Protein AF-A0A5N5SK10-F1 (afdb_monomer)

Mean predicted aligned error: 5.76 Å

Radius of gyration: 14.08 Å; Cα contacts (8 Å, |Δi|>4): 86; chains: 1; bounding box: 33×21×46 Å

Foldseek 3Di:
DDDDDDDDLDPDDAPDWDDWDQDPVQRWTWTDRVVQQKIWIQRNVVSDIDMDHDPPPPPDPD

Structure (mmCIF, N/CA/C/O backbone):
data_AF-A0A5N5SK10-F1
#
_entry.id   AF-A0A5N5SK10-F1
#
loop_
_atom_site.group_PDB
_atom_site.id
_atom_site.type_symbol
_atom_site.label_atom_id
_atom_site.label_alt_id
_atom_site.label_comp_id
_atom_site.label_asym_id
_atom_site.label_entity_id
_atom_site.label_seq_id
_atom_site.pdbx_PDB_ins_code
_atom_site.Cartn_x
_atom_site.Cartn_y
_atom_site.Cartn_z
_atom_site.occupancy
_atom_site.B_iso_or_equiv
_atom_site.auth_seq_id
_atom_site.auth_comp_id
_atom_site.auth_asym_id
_atom_site.auth_atom_id
_atom_site.pdbx_PDB_model_num
ATOM 1 N N . MET A 1 1 ? -8.532 11.841 26.434 1.00 62.09 1 MET A N 1
ATOM 2 C CA . MET A 1 1 ? -7.746 11.736 25.188 1.00 62.09 1 MET A CA 1
ATOM 3 C C . MET A 1 1 ? -8.276 10.550 24.409 1.00 62.09 1 MET A C 1
ATOM 5 O O . MET A 1 1 ? -8.450 9.504 25.019 1.00 62.09 1 MET A O 1
ATOM 9 N N . SER A 1 2 ? -8.598 10.709 23.126 1.00 75.62 2 SER A N 1
ATOM 10 C CA . SER A 1 2 ? -8.906 9.568 22.258 1.00 75.62 2 SER A CA 1
ATOM 11 C C . SER A 1 2 ? -7.636 8.743 22.053 1.00 75.62 2 SER A C 1
ATOM 13 O O . SER A 1 2 ? -6.579 9.301 21.761 1.00 75.62 2 SER A O 1
ATOM 15 N N . GLU A 1 3 ? -7.730 7.434 22.244 1.00 91.38 3 GLU A N 1
ATOM 16 C CA . GLU A 1 3 ? -6.628 6.499 22.030 1.00 91.38 3 GLU A CA 1
A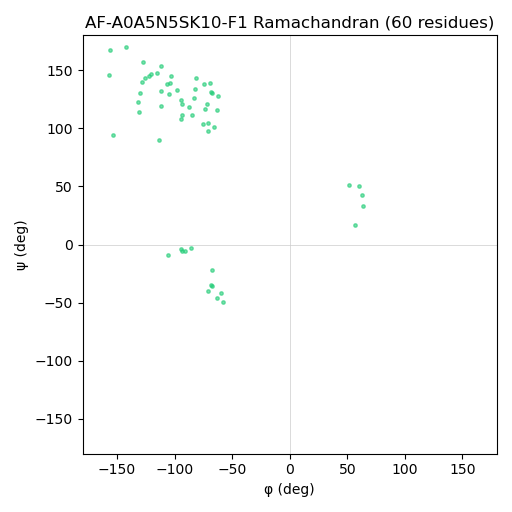TOM 17 C C . GLU A 1 3 ? -6.370 6.352 20.522 1.00 91.38 3 GLU A C 1
ATOM 19 O O . GLU A 1 3 ? -7.269 5.972 19.770 1.00 91.38 3 GLU A O 1
ATOM 24 N N . ILE A 1 4 ? -5.157 6.673 20.069 1.00 93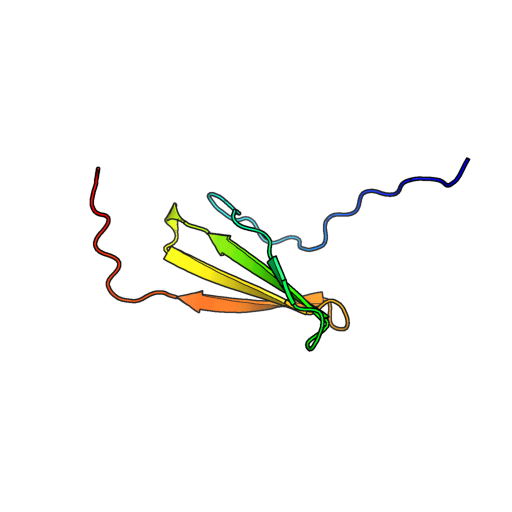.25 4 ILE A N 1
ATOM 25 C CA . ILE A 1 4 ? -4.733 6.413 18.688 1.00 93.25 4 ILE A CA 1
ATOM 26 C C . ILE A 1 4 ? -4.267 4.960 18.614 1.00 93.25 4 ILE A C 1
ATOM 28 O O . ILE A 1 4 ? -3.393 4.553 19.378 1.00 93.25 4 ILE A O 1
ATOM 32 N N . LYS A 1 5 ? -4.832 4.191 17.679 1.00 92.75 5 LYS A N 1
ATOM 33 C CA . LYS A 1 5 ? -4.433 2.804 17.407 1.00 92.75 5 LYS A CA 1
ATOM 34 C C . LYS A 1 5 ? -3.780 2.717 16.038 1.00 92.75 5 LYS A C 1
ATOM 36 O O . LYS A 1 5 ? -4.322 3.227 15.061 1.00 92.75 5 LYS A O 1
ATOM 41 N N . ILE A 1 6 ? -2.629 2.058 15.986 1.00 93.25 6 ILE A N 1
ATOM 42 C CA . ILE A 1 6 ? -1.887 1.794 14.755 1.00 93.25 6 ILE A CA 1
ATOM 43 C C . ILE A 1 6 ? -1.961 0.293 14.510 1.00 93.25 6 ILE A C 1
ATOM 45 O O . ILE A 1 6 ? -1.497 -0.484 15.338 1.00 93.25 6 ILE A O 1
ATOM 49 N N . ASN A 1 7 ? -2.546 -0.102 13.381 1.00 90.56 7 ASN A N 1
ATOM 50 C CA . ASN A 1 7 ? -2.647 -1.496 12.965 1.00 90.56 7 ASN A CA 1
ATOM 51 C C . ASN A 1 7 ? -2.127 -1.630 11.533 1.00 90.56 7 ASN A C 1
ATOM 53 O O . ASN A 1 7 ? -2.420 -0.782 10.688 1.00 90.56 7 ASN A O 1
ATOM 57 N N . ALA A 1 8 ? -1.395 -2.707 11.252 1.00 89.94 8 ALA A N 1
ATOM 58 C CA . ALA A 1 8 ? -1.095 -3.083 9.878 1.00 89.94 8 ALA A CA 1
ATOM 59 C C . ALA A 1 8 ? -2.391 -3.535 9.188 1.00 89.94 8 ALA A C 1
ATOM 61 O O . ALA A 1 8 ? -3.144 -4.336 9.737 1.00 89.94 8 ALA A O 1
ATOM 62 N N . VAL A 1 9 ? -2.653 -3.013 7.991 1.00 87.00 9 VAL A N 1
ATOM 63 C CA . VAL A 1 9 ? -3.849 -3.356 7.197 1.00 87.00 9 VAL A CA 1
ATOM 64 C C . VAL A 1 9 ? -3.615 -4.534 6.244 1.00 87.00 9 VAL A C 1
ATOM 66 O O . VAL A 1 9 ? -4.539 -4.986 5.578 1.00 87.00 9 VAL A O 1
ATOM 69 N N . SER A 1 10 ? -2.377 -5.026 6.152 1.00 82.56 10 SER A N 1
ATOM 70 C CA . SER A 1 10 ? -1.989 -6.171 5.328 1.00 82.56 10 SER A CA 1
ATOM 71 C C . SER A 1 10 ? -0.708 -6.808 5.871 1.00 82.56 10 SER A C 1
ATOM 73 O O . SER A 1 10 ? 0.169 -6.101 6.362 1.00 82.56 10 SER A O 1
ATOM 75 N N . GLU A 1 11 ? -0.591 -8.132 5.745 1.00 84.44 11 GLU A N 1
ATOM 76 C CA . GLU A 1 11 ? 0.648 -8.889 6.002 1.00 84.44 11 GLU A CA 1
ATOM 77 C C . GLU A 1 11 ? 1.574 -8.938 4.772 1.00 84.44 11 GLU A C 1
ATOM 79 O O . GLU A 1 11 ? 2.667 -9.498 4.822 1.00 84.44 11 GLU A O 1
ATOM 84 N N . SER A 1 12 ? 1.138 -8.369 3.643 1.00 85.75 12 SER A N 1
ATOM 85 C CA . SER A 1 12 ? 1.922 -8.353 2.407 1.00 85.75 12 SER A CA 1
ATOM 86 C C . SER A 1 12 ? 3.146 -7.451 2.545 1.00 85.75 12 SER A C 1
ATOM 88 O O . SER A 1 12 ? 3.064 -6.344 3.075 1.00 85.75 12 SER A O 1
ATOM 90 N N . SER A 1 13 ? 4.274 -7.912 2.008 1.00 89.00 13 SER A N 1
ATOM 91 C CA . SER A 1 13 ? 5.495 -7.119 1.900 1.00 89.00 13 SER A CA 1
ATOM 92 C C . SER A 1 13 ? 5.610 -6.529 0.496 1.00 89.00 13 SER A C 1
ATOM 94 O O . SER A 1 13 ? 5.423 -7.240 -0.492 1.00 89.00 13 SER A O 1
ATOM 96 N N . TYR A 1 14 ? 5.924 -5.238 0.425 1.00 93.25 14 TYR A N 1
ATOM 97 C CA . TYR A 1 14 ? 6.185 -4.496 -0.810 1.00 93.25 14 TYR A CA 1
ATOM 98 C C . TYR A 1 14 ? 7.637 -4.034 -0.805 1.00 93.25 14 TYR A C 1
ATOM 100 O O . TYR A 1 14 ? 8.184 -3.744 0.263 1.00 93.25 14 TYR A O 1
ATOM 108 N N . LYS A 1 15 ? 8.272 -3.945 -1.977 1.00 95.62 15 LYS A N 1
ATOM 109 C CA . LYS A 1 15 ? 9.667 -3.490 -2.052 1.00 95.62 15 LYS A CA 1
ATOM 110 C C . LYS A 1 15 ? 9.773 -1.995 -1.757 1.00 95.62 15 LYS A C 1
ATOM 112 O O . LYS A 1 15 ? 10.690 -1.584 -1.051 1.00 95.62 15 LYS A O 1
ATOM 117 N N . LEU A 1 16 ? 8.831 -1.203 -2.267 1.00 95.19 16 LEU A N 1
ATOM 118 C CA . LEU A 1 16 ? 8.620 0.190 -1.875 1.00 95.19 16 LEU A CA 1
ATOM 119 C C . LEU A 1 16 ? 7.158 0.581 -2.126 1.00 95.19 16 LEU A C 1
ATOM 121 O O . LEU A 1 16 ? 6.803 0.978 -3.235 1.00 95.19 16 LEU A O 1
ATOM 125 N N . GLY A 1 17 ? 6.328 0.459 -1.087 1.00 94.00 17 GLY A N 1
ATOM 126 C CA . GLY A 1 17 ? 4.940 0.919 -1.108 1.00 94.00 17 GLY A CA 1
ATOM 127 C C . GLY A 1 17 ? 4.865 2.444 -1.034 1.00 94.00 17 GLY A C 1
ATOM 128 O O . GLY A 1 17 ? 5.275 3.015 -0.029 1.00 94.00 17 GLY A O 1
ATOM 129 N N . GLU A 1 18 ? 4.341 3.091 -2.072 1.00 96.50 18 GLU A N 1
ATOM 130 C CA . GLU A 1 18 ? 4.310 4.554 -2.196 1.00 96.50 18 GLU A CA 1
ATOM 131 C C . GLU A 1 18 ? 3.015 5.067 -2.837 1.00 96.50 18 GLU A C 1
ATOM 133 O O . GLU A 1 18 ? 2.199 4.301 -3.356 1.00 96.50 18 GLU A O 1
ATOM 138 N N . GLY A 1 19 ? 2.827 6.389 -2.796 1.00 96.69 19 GLY A N 1
ATOM 139 C CA . GLY A 1 19 ? 1.695 7.067 -3.434 1.00 96.69 19 GLY A CA 1
ATOM 140 C C . GLY A 1 19 ? 0.316 6.626 -2.920 1.00 96.69 19 GLY A C 1
ATOM 141 O O . GLY A 1 19 ? -0.540 6.293 -3.742 1.00 96.69 19 GLY A O 1
ATOM 142 N N . PRO A 1 20 ? 0.075 6.598 -1.592 1.00 97.19 20 PRO A N 1
ATOM 143 C CA . PRO A 1 20 ? -1.223 6.219 -1.051 1.00 97.19 20 PRO A CA 1
ATOM 144 C C . PRO A 1 20 ? -2.310 7.198 -1.511 1.00 97.19 20 PRO A C 1
ATOM 146 O O . PRO A 1 20 ? -2.203 8.410 -1.327 1.00 97.19 20 PRO A O 1
ATOM 149 N N . HIS A 1 21 ? -3.385 6.659 -2.074 1.00 98.19 21 HIS A N 1
ATOM 150 C CA . HIS A 1 21 ? -4.551 7.407 -2.520 1.00 98.19 21 HIS A CA 1
ATOM 151 C C . HIS A 1 21 ? -5.826 6.738 -2.012 1.00 98.19 21 HIS A C 1
ATOM 153 O O . HIS A 1 21 ? -6.081 5.565 -2.286 1.00 98.19 21 HIS A O 1
ATOM 159 N N . TRP A 1 22 ? -6.638 7.486 -1.271 1.00 98.06 22 TRP A N 1
ATOM 160 C CA . TRP A 1 22 ? -7.934 7.006 -0.814 1.00 98.06 22 TRP A CA 1
ATOM 161 C C . TRP A 1 22 ? -9.005 7.297 -1.866 1.00 98.06 22 TRP A C 1
ATOM 163 O O . TRP A 1 22 ? -9.262 8.455 -2.180 1.00 98.06 22 TRP A O 1
ATOM 173 N N . ASN A 1 23 ? -9.633 6.244 -2.386 1.00 97.88 23 ASN A N 1
ATOM 174 C CA . ASN A 1 23 ? -10.821 6.350 -3.223 1.00 97.88 23 ASN A CA 1
ATOM 175 C C . ASN A 1 23 ? -12.072 6.201 -2.347 1.00 97.88 23 ASN A C 1
ATOM 177 O O . ASN A 1 23 ? -12.376 5.099 -1.877 1.00 97.88 23 ASN A O 1
ATOM 181 N N . GLU A 1 24 ? -12.789 7.306 -2.142 1.00 98.06 24 GLU A N 1
ATOM 182 C CA . GLU A 1 24 ? -13.983 7.360 -1.295 1.00 98.06 24 GLU A CA 1
ATOM 183 C C . GLU A 1 24 ? -15.165 6.570 -1.866 1.00 98.06 24 GLU A C 1
ATOM 185 O O . GLU A 1 24 ? -15.893 5.951 -1.090 1.00 98.06 24 GLU A O 1
ATOM 190 N N . GLU A 1 25 ? -15.336 6.546 -3.191 1.00 97.12 25 GLU A N 1
ATOM 191 C CA . GLU A 1 25 ? -16.472 5.889 -3.853 1.00 97.12 25 GLU A CA 1
ATOM 192 C C . GLU A 1 25 ? -16.471 4.375 -3.602 1.00 97.12 25 GLU A C 1
ATOM 194 O O . GLU A 1 25 ? -17.481 3.808 -3.187 1.00 97.12 25 GLU A O 1
ATOM 199 N N . ASP A 1 26 ? -15.305 3.739 -3.753 1.00 95.69 26 ASP A N 1
ATOM 200 C CA . ASP A 1 26 ? -15.150 2.289 -3.584 1.00 95.69 26 ASP A CA 1
ATOM 201 C C . ASP A 1 26 ? -14.696 1.883 -2.165 1.00 95.69 26 ASP A C 1
ATOM 203 O O . ASP A 1 26 ? -14.545 0.692 -1.882 1.00 95.69 26 ASP A O 1
ATOM 207 N N . GLN A 1 27 ? -14.422 2.849 -1.276 1.00 97.69 27 GLN A N 1
ATOM 208 C CA . GLN A 1 27 ? -13.794 2.623 0.037 1.00 97.69 27 GLN A CA 1
ATOM 209 C C . GLN A 1 27 ? -12.494 1.803 -0.068 1.00 97.69 27 GLN A C 1
ATOM 211 O O . GLN A 1 27 ? -12.296 0.789 0.621 1.00 97.69 27 GLN A O 1
ATOM 216 N N . THR A 1 28 ? -11.597 2.237 -0.958 1.00 97.69 28 THR A N 1
ATOM 217 C CA . THR A 1 28 ? -10.331 1.539 -1.220 1.00 97.69 28 THR A CA 1
ATOM 218 C C . THR A 1 28 ? -9.106 2.425 -1.081 1.00 97.69 28 THR A C 1
ATOM 220 O O . THR A 1 28 ? -9.112 3.573 -1.517 1.00 97.69 28 THR A O 1
ATOM 223 N N . LEU A 1 29 ? -8.019 1.848 -0.568 1.00 97.56 29 LEU A N 1
ATOM 224 C CA . LEU A 1 29 ? -6.688 2.449 -0.607 1.00 97.56 29 LEU A CA 1
ATOM 225 C C . LEU A 1 29 ? -5.940 1.938 -1.841 1.00 97.56 29 LEU A C 1
ATOM 227 O O . LEU A 1 29 ? -5.736 0.733 -1.988 1.00 97.56 29 LEU A O 1
ATOM 231 N N . ILE A 1 30 ? -5.522 2.846 -2.713 1.00 97.50 30 ILE A N 1
ATOM 232 C CA . ILE A 1 30 ? -4.709 2.563 -3.896 1.00 97.50 30 ILE A CA 1
ATOM 233 C C . ILE A 1 30 ? -3.270 2.994 -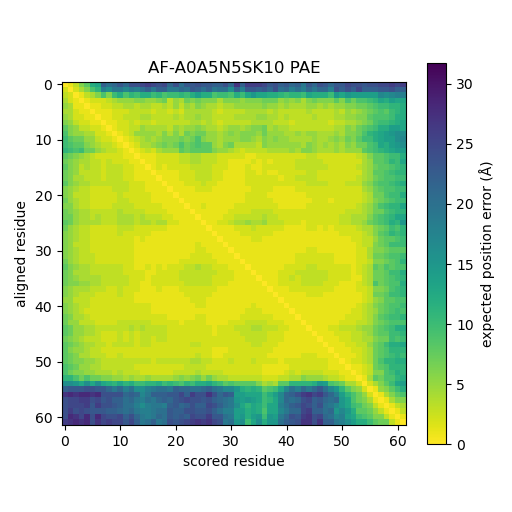3.609 1.00 97.50 30 ILE A C 1
ATOM 235 O O . ILE A 1 30 ? -3.057 4.033 -2.992 1.00 97.50 30 ILE A O 1
ATOM 239 N N . PHE A 1 31 ? -2.289 2.198 -4.021 1.00 97.12 31 PHE A N 1
ATOM 240 C CA . PHE A 1 31 ? -0.864 2.510 -3.870 1.00 97.12 31 PHE A CA 1
ATOM 241 C C . PHE A 1 31 ? -0.037 1.748 -4.911 1.00 97.12 31 PHE A C 1
ATOM 243 O O . PHE A 1 31 ? -0.543 0.837 -5.569 1.00 97.12 31 PHE A O 1
ATOM 250 N N . VAL A 1 32 ? 1.232 2.113 -5.072 1.00 97.06 32 VAL A N 1
ATOM 251 C CA . VAL A 1 32 ? 2.164 1.454 -5.999 1.00 97.06 32 VAL A CA 1
ATOM 252 C C . VAL A 1 32 ? 3.262 0.713 -5.249 1.00 97.06 32 VAL A C 1
ATOM 254 O O . VAL A 1 32 ? 3.625 1.104 -4.144 1.00 97.06 32 VAL A O 1
ATOM 257 N N . ASP A 1 33 ? 3.820 -0.322 -5.871 1.00 95.12 33 ASP A N 1
ATOM 258 C CA . ASP A 1 33 ? 5.124 -0.887 -5.518 1.00 95.12 33 ASP A CA 1
ATOM 259 C C . ASP A 1 33 ? 6.089 -0.631 -6.683 1.00 95.12 33 ASP A C 1
ATOM 261 O O . ASP A 1 33 ? 6.151 -1.397 -7.649 1.00 95.12 33 ASP A O 1
ATOM 265 N N . ILE A 1 34 ? 6.784 0.513 -6.638 1.00 92.31 34 ILE A N 1
ATOM 266 C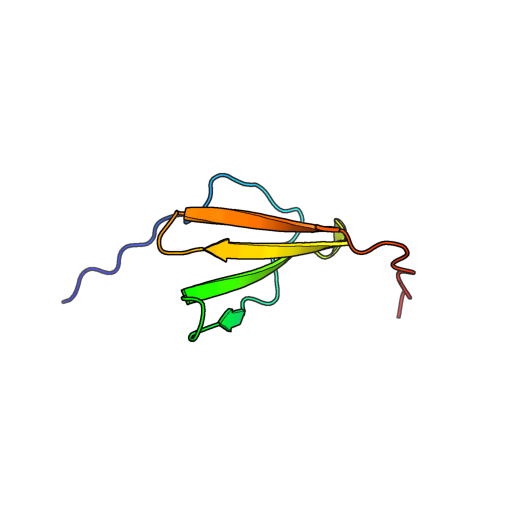 CA . ILE A 1 34 ? 7.511 1.074 -7.795 1.00 92.31 34 ILE A CA 1
ATOM 267 C C . ILE A 1 34 ? 8.565 0.097 -8.339 1.00 92.31 34 ILE A C 1
ATOM 269 O O . ILE A 1 34 ? 8.565 -0.162 -9.544 1.00 92.31 34 ILE A O 1
ATOM 273 N N . PRO A 1 35 ? 9.446 -0.492 -7.506 1.00 92.44 35 PRO A N 1
ATOM 274 C CA . PRO A 1 35 ? 10.477 -1.397 -7.996 1.00 92.44 35 PRO A CA 1
ATOM 275 C C . PRO A 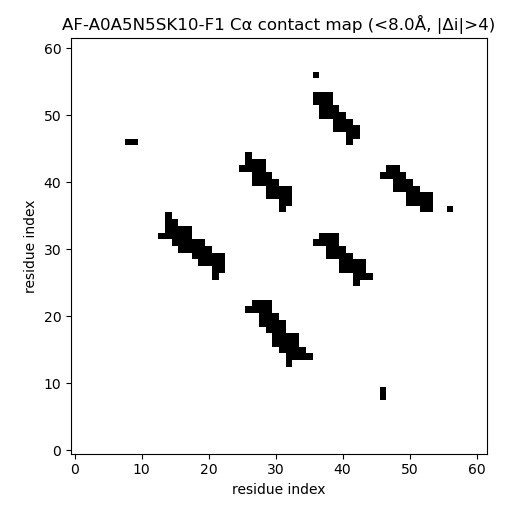1 35 ? 9.921 -2.708 -8.555 1.00 92.44 35 PRO A C 1
ATOM 277 O O . PRO A 1 35 ? 10.614 -3.362 -9.330 1.00 92.44 35 PRO A O 1
ATOM 280 N N . ASN A 1 36 ? 8.708 -3.096 -8.149 1.00 92.12 36 ASN A N 1
ATOM 281 C CA . ASN A 1 36 ? 8.020 -4.281 -8.654 1.00 92.12 36 ASN A CA 1
ATOM 282 C C . ASN A 1 36 ? 7.075 -3.958 -9.823 1.00 92.12 36 ASN A C 1
ATOM 284 O O . ASN A 1 36 ? 6.549 -4.875 -10.447 1.00 92.12 36 ASN A O 1
ATOM 288 N N . GLY A 1 37 ? 6.887 -2.678 -10.164 1.00 93.06 37 GLY A N 1
ATOM 289 C CA . GLY A 1 37 ? 6.070 -2.254 -11.299 1.00 93.06 37 GLY A CA 1
ATOM 290 C C . GLY A 1 37 ? 4.594 -2.623 -11.153 1.00 93.06 37 GLY A C 1
ATOM 291 O O . GLY A 1 37 ? 3.949 -2.933 -12.152 1.00 93.06 37 GLY A O 1
ATOM 292 N N . SER A 1 38 ? 4.063 -2.631 -9.930 1.00 94.25 38 SER A N 1
ATOM 293 C CA . SER A 1 38 ? 2.684 -3.043 -9.655 1.00 94.25 38 SER A CA 1
ATOM 294 C C . SER A 1 38 ? 1.861 -1.936 -8.999 1.00 94.25 38 SER A C 1
ATOM 296 O O . SER A 1 38 ? 2.363 -1.121 -8.223 1.00 94.25 38 SER A O 1
ATOM 298 N N . ILE A 1 39 ? 0.567 -1.918 -9.319 1.00 96.62 39 ILE A N 1
ATOM 299 C CA . ILE A 1 39 ? -0.448 -1.077 -8.674 1.00 96.62 39 ILE A CA 1
ATOM 300 C C . ILE A 1 39 ? -1.301 -1.982 -7.794 1.00 96.62 39 ILE A C 1
ATOM 302 O O . ILE A 1 39 ? -1.692 -3.075 -8.205 1.00 96.62 39 ILE A O 1
ATOM 306 N N . HIS A 1 40 ? -1.626 -1.517 -6.597 1.00 96.50 40 HIS A N 1
ATOM 307 C CA . HIS A 1 40 ? -2.383 -2.250 -5.597 1.00 96.50 40 HIS A CA 1
ATOM 308 C C . HIS A 1 40 ? -3.641 -1.480 -5.213 1.00 96.50 40 HIS A C 1
ATOM 310 O O . HIS A 1 40 ? -3.641 -0.254 -5.141 1.00 96.50 40 HIS A O 1
ATOM 316 N N . ARG A 1 41 ? -4.714 -2.218 -4.937 1.00 97.00 41 ARG A N 1
ATOM 317 C CA . ARG A 1 41 ? -5.976 -1.707 -4.406 1.00 97.00 41 ARG A CA 1
ATOM 318 C C . ARG A 1 41 ? -6.390 -2.569 -3.220 1.00 97.00 41 ARG A C 1
ATOM 320 O O . ARG A 1 41 ? -6.699 -3.748 -3.383 1.00 97.00 41 ARG A O 1
ATOM 327 N N . TYR A 1 42 ? -6.401 -1.979 -2.035 1.00 96.81 42 TYR A N 1
ATOM 328 C CA . TYR A 1 42 ? -6.883 -2.586 -0.801 1.00 96.81 42 TYR A CA 1
ATOM 329 C C . TYR A 1 42 ? -8.342 -2.199 -0.557 1.00 9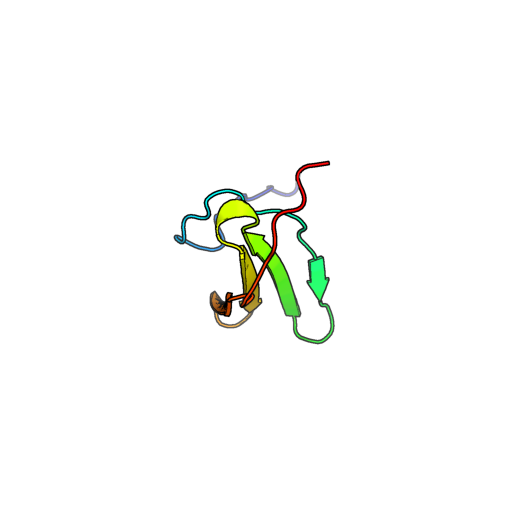6.81 42 TYR A C 1
ATOM 331 O O . TYR A 1 42 ? -8.671 -1.016 -0.505 1.00 96.81 42 TYR A O 1
ATOM 339 N N . PHE A 1 43 ? -9.209 -3.194 -0.391 1.00 96.06 43 PHE A N 1
ATOM 340 C CA . PHE A 1 43 ? -10.631 -3.016 -0.115 1.00 96.06 43 PHE A CA 1
ATOM 341 C C . PHE A 1 43 ? -10.876 -3.038 1.394 1.00 96.06 43 PHE A C 1
ATOM 343 O O . PHE A 1 43 ? -10.766 -4.098 2.008 1.00 96.06 43 PHE A O 1
ATOM 350 N N . LEU A 1 44 ? -11.262 -1.906 1.995 1.00 94.62 44 LEU A N 1
ATOM 351 C CA . LEU A 1 44 ? -11.381 -1.795 3.456 1.00 94.62 44 LEU A CA 1
ATOM 352 C C . LEU A 1 44 ? -12.393 -2.787 4.051 1.00 94.62 44 LEU A C 1
ATOM 354 O O . LEU A 1 44 ? -12.126 -3.403 5.078 1.00 94.62 44 LEU A O 1
ATOM 358 N N . GLN A 1 45 ? -13.537 -2.971 3.388 1.00 94.69 45 GLN A N 1
ATOM 359 C CA . GLN A 1 45 ? -14.626 -3.810 3.895 1.00 94.69 45 GLN A CA 1
ATOM 360 C C . GLN A 1 45 ? -14.278 -5.305 3.932 1.00 94.69 45 GLN A C 1
ATOM 362 O O . GLN A 1 45 ? -14.726 -6.019 4.825 1.00 94.69 45 GLN A O 1
ATOM 367 N N . THR A 1 46 ? -13.501 -5.787 2.959 1.00 94.69 46 THR A N 1
ATOM 368 C CA . THR A 1 46 ? -13.160 -7.216 2.819 1.00 94.69 46 THR A CA 1
ATOM 369 C C . THR A 1 46 ? -11.728 -7.533 3.227 1.00 94.69 46 THR A C 1
ATOM 371 O O . THR A 1 46 ? -11.357 -8.701 3.279 1.00 94.69 46 THR A O 1
ATOM 374 N N . GLN A 1 47 ? -10.918 -6.500 3.474 1.00 93.25 47 GLN A N 1
ATOM 375 C CA . GLN A 1 47 ? -9.479 -6.580 3.730 1.00 93.25 47 GLN A CA 1
ATOM 376 C C . GLN A 1 47 ? -8.688 -7.275 2.607 1.00 93.25 47 GLN A C 1
ATOM 378 O O . GLN A 1 47 ? -7.542 -7.683 2.784 1.00 93.25 47 GLN A O 1
ATOM 383 N N . ARG A 1 48 ? -9.286 -7.405 1.416 1.00 93.19 48 ARG A N 1
ATOM 384 C CA . ARG A 1 48 ? -8.651 -8.013 0.247 1.00 93.19 48 ARG A CA 1
ATOM 385 C C . ARG A 1 48 ? -7.756 -6.996 -0.453 1.00 93.19 48 ARG A C 1
ATOM 387 O O . ARG A 1 48 ? -8.142 -5.841 -0.618 1.00 93.19 48 ARG A O 1
ATOM 394 N N . VAL A 1 49 ? -6.618 -7.451 -0.968 1.00 94.62 49 VAL A N 1
ATOM 395 C CA . VAL A 1 49 ? -5.797 -6.693 -1.921 1.00 94.62 49 VAL A CA 1
ATOM 396 C C . VAL A 1 49 ? -5.979 -7.272 -3.321 1.00 94.62 49 VAL A C 1
ATOM 398 O O . VAL A 1 49 ? -5.853 -8.477 -3.527 1.00 94.62 49 VAL A O 1
ATOM 401 N N . GLN A 1 50 ? -6.267 -6.410 -4.289 1.00 95.12 50 GLN A N 1
ATOM 402 C CA . GLN A 1 50 ? -6.115 -6.695 -5.712 1.00 95.12 50 GLN A CA 1
ATOM 403 C C . GLN A 1 50 ? -4.849 -6.000 -6.211 1.00 95.12 50 GLN A C 1
ATOM 405 O O . GLN A 1 50 ? -4.522 -4.909 -5.745 1.00 95.12 50 GLN A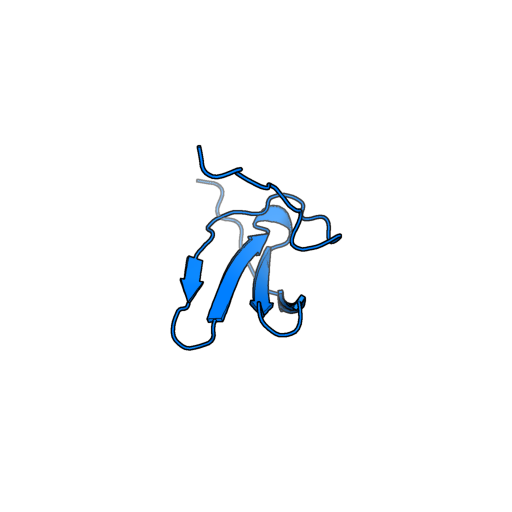 O 1
ATOM 410 N N . ASN A 1 51 ? -4.142 -6.614 -7.154 1.00 94.38 51 ASN A N 1
ATOM 411 C CA . ASN A 1 51 ? -3.009 -5.988 -7.822 1.00 94.38 51 ASN A CA 1
ATOM 412 C C . ASN A 1 51 ? -3.168 -6.059 -9.343 1.00 94.38 51 ASN A C 1
ATOM 414 O O . ASN A 1 51 ? -3.899 -6.904 -9.863 1.00 94.38 51 ASN A O 1
ATOM 418 N N . ALA A 1 52 ? -2.492 -5.143 -10.022 1.00 95.00 52 ALA A N 1
ATOM 419 C CA . ALA A 1 52 ? -2.290 -5.152 -11.457 1.00 95.00 52 ALA A CA 1
ATOM 420 C C . ALA A 1 52 ? -0.799 -4.951 -11.734 1.00 95.00 52 ALA A C 1
ATOM 422 O O . ALA A 1 52 ? -0.180 -4.034 -11.184 1.00 95.00 52 ALA A O 1
ATOM 423 N N . GLN A 1 53 ? -0.238 -5.807 -12.584 1.00 93.94 53 GLN A N 1
ATOM 424 C CA . GLN A 1 53 ? 1.126 -5.667 -13.071 1.00 93.94 53 GLN A CA 1
ATOM 425 C C . GLN A 1 53 ? 1.140 -4.681 -14.240 1.00 93.94 53 GLN A C 1
ATOM 427 O O . GLN A 1 53 ? 0.303 -4.773 -15.139 1.00 93.94 53 GLN A O 1
ATOM 432 N N . ILE A 1 54 ? 2.081 -3.742 -14.234 1.00 88.06 54 ILE A N 1
ATOM 433 C CA . ILE A 1 54 ? 2.321 -2.877 -15.386 1.00 88.06 54 ILE A CA 1
ATOM 434 C C . I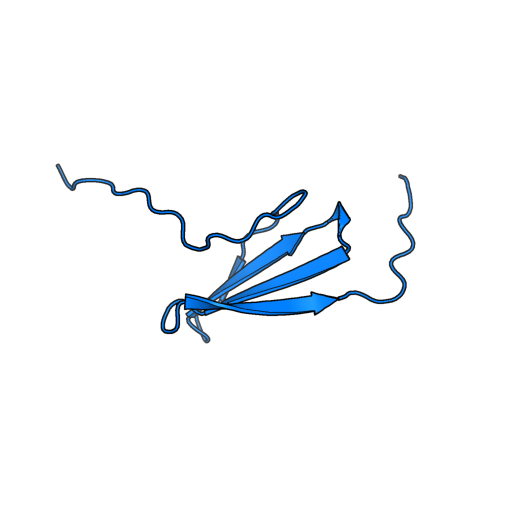LE A 1 54 ? 3.269 -3.627 -16.329 1.00 88.06 54 ILE A C 1
ATOM 436 O O . ILE A 1 54 ? 4.436 -3.844 -15.997 1.00 88.06 54 ILE A O 1
ATOM 440 N N . ASP A 1 55 ? 2.762 -4.041 -17.491 1.00 76.69 55 ASP A N 1
ATOM 441 C CA . ASP A 1 55 ? 3.582 -4.611 -18.564 1.00 76.69 55 ASP A CA 1
ATOM 442 C C . ASP A 1 55 ? 4.384 -3.505 -19.268 1.00 76.69 55 ASP A C 1
ATOM 444 O O . ASP A 1 55 ? 3.858 -2.435 -19.578 1.00 76.69 55 ASP A O 1
ATOM 448 N N . ASN A 1 56 ? 5.656 -3.784 -19.575 1.00 66.12 56 ASN A N 1
ATOM 449 C CA . ASN A 1 56 ? 6.551 -2.907 -20.347 1.00 66.12 56 ASN A CA 1
ATOM 450 C C . ASN A 1 56 ? 6.885 -1.531 -19.726 1.00 66.12 56 ASN A C 1
ATOM 452 O O . ASN A 1 56 ? 6.998 -0.524 -20.431 1.00 66.12 56 ASN A O 1
ATOM 456 N N . SER A 1 57 ? 7.157 -1.470 -18.423 1.00 58.81 57 SER A N 1
ATOM 457 C CA . SER A 1 57 ? 7.739 -0.271 -17.802 1.00 58.81 57 SER A CA 1
ATOM 458 C C . SER A 1 57 ? 9.204 -0.098 -18.222 1.00 58.81 57 SER A C 1
ATOM 460 O O . SER A 1 57 ? 10.108 -0.713 -17.654 1.00 58.81 57 SER A O 1
ATOM 462 N N . ILE A 1 58 ? 9.465 0.750 -19.217 1.00 58.97 58 ILE A N 1
ATOM 463 C CA . ILE A 1 58 ? 10.821 1.242 -19.471 1.00 58.97 58 ILE A CA 1
ATOM 464 C C . ILE A 1 58 ? 11.139 2.202 -18.324 1.00 58.97 58 ILE A C 1
ATOM 466 O O . ILE A 1 58 ? 10.611 3.312 -18.274 1.00 58.97 58 ILE A O 1
ATOM 470 N N . PHE A 1 59 ? 11.957 1.772 -17.365 1.00 60.19 59 PHE A N 1
ATOM 471 C CA . PHE A 1 59 ? 12.497 2.684 -16.363 1.00 60.19 59 PHE A CA 1
ATOM 472 C C . PHE A 1 59 ? 13.415 3.673 -17.085 1.00 60.19 59 PHE A C 1
ATOM 474 O O . PHE A 1 59 ? 14.539 3.339 -17.458 1.00 60.19 59 PHE A O 1
ATOM 481 N N . VAL A 1 60 ? 12.919 4.884 -17.328 1.00 56.25 60 VAL A N 1
ATOM 482 C CA . VAL A 1 60 ? 13.766 5.994 -17.757 1.00 56.25 60 VAL A CA 1
ATOM 483 C C . VAL A 1 60 ? 14.523 6.446 -16.514 1.00 56.25 60 VAL A C 1
ATOM 485 O O . VAL A 1 60 ? 13.941 7.069 -15.629 1.00 56.25 60 VAL A O 1
ATOM 488 N N . ASN A 1 61 ? 15.803 6.083 -16.416 1.00 53.97 61 ASN A N 1
ATOM 489 C CA . ASN A 1 61 ? 16.698 6.741 -15.468 1.00 53.97 61 ASN A CA 1
ATOM 490 C C . ASN A 1 61 ? 16.788 8.212 -15.886 1.00 53.97 61 ASN A C 1
ATOM 492 O O . ASN A 1 61 ? 17.218 8.501 -17.005 1.00 53.97 61 ASN A O 1
ATOM 496 N N . ILE A 1 62 ? 16.311 9.099 -15.015 1.00 53.59 62 ILE A N 1
ATOM 497 C CA . ILE A 1 62 ? 16.402 10.556 -15.161 1.00 53.59 62 ILE A CA 1
ATOM 498 C C . ILE A 1 62 ? 17.764 11.015 -14.644 1.00 53.59 62 ILE A C 1
ATOM 500 O O . ILE A 1 62 ? 18.184 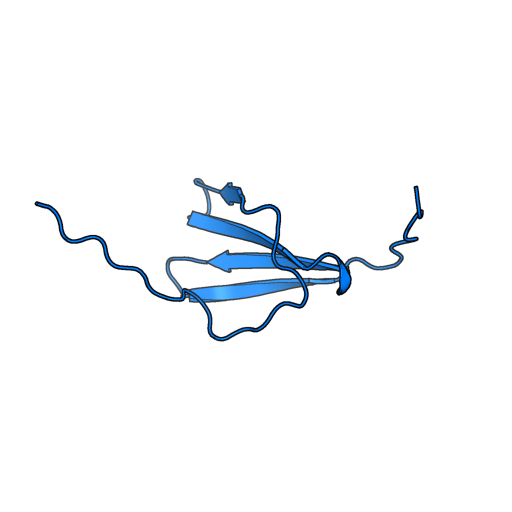10.484 -13.589 1.00 53.59 62 ILE A O 1
#

Sequence (62 aa):
MSEIKINAVSESSYKLGEGPHWNEEDQTLIFVDIPNGSIHRYFLQTQRVQNAQIDNSIFVNI

Solvent-accessible surface area (backbone atoms only — not comparable to full-atom values): 4123 Å² total; per-residue (Å²): 131,86,85,85,83,89,77,82,83,62,93,76,87,65,92,43,74,42,76,82,42,80,41,76,90,77,45,25,44,33,33,32,22,65,87,74,40,31,43,37,39,36,32,67,92,76,62,46,74,50,74,48,76,56,80,85,76,77,81,74,85,127

Nearest PDB structures (foldseek):
  4gn9-assembly1_A  TM=9.456E-01  e=1.454E-03  Mus musculus
  4gnc-assembly1_A  TM=9.524E-01  e=3.570E-03  Homo sapiens
  5d9c-assembly1_A  TM=9.412E-01  e=1.879E-03  Photinus pyralis
  2ghs-assembly1_A  TM=9.647E-01  e=2.965E-02  Agrobacterium fabrum str. C58
  7mq9-assembly1_LS  TM=6.918E-01  e=1.484E+00  Homo sapiens

InterPro domains:
  IPR011042 Six-bladed beta-propeller, TolB-like [G3DSA:2.120.10.30] (1-62)
  IPR013658 SMP-30/Gluconolactonase/LRE-like region [PF08450] (16-56)

Organism: NCBI:txid96803

Secondary structure (DSSP, 8-state):
-PPP----S-----SSEEEEEEETTTTEEEEEEGGGTEEEEEETTTTEEEEEE-TT------

pLDDT: mean 88.94, std 12.56, range [53.59, 98.19]